Protein AF-A0A926P3M0-F1 (afdb_monomer)

Sequence (83 aa):
MTLTLETTFGRRLRRRSIAVRILQAIANALHRAHRRRVTEKALCKLSDRELDDIGVTRTSTGYILAPWHPDRDSSDWRYRERK

Solvent-accessible surface area (backbone atoms only — not comparable to full-atom values): 5483 Å² total; per-residue (Å²): 142,79,87,76,80,77,79,77,71,72,90,73,77,76,88,73,50,67,66,60,54,50,52,50,51,50,51,51,49,50,50,52,52,49,50,48,52,51,50,50,55,53,57,68,72,46,52,74,64,62,32,46,76,74,39,32,38,84,53,100,86,48,76,44,76,44,82,88,56,95,83,65,57,94,82,69,81,70,84,69,82,80,120

Mean predicted aligned error: 14.79 Å

Secondary structure (DSSP, 8-state):
-----------------HHHHHHHHHHHHHHHHHHHHHHHHHHHHS-HHHHHHTTEEEETTEEEEPP--TT--TT--TT----

Organism: NCBI:txid187304

Structure (mmCIF, N/CA/C/O backbone):
data_AF-A0A926P3M0-F1
#
_entry.id   AF-A0A926P3M0-F1
#
loop_
_atom_site.group_PDB
_atom_site.id
_atom_site.type_symbol
_atom_site.label_atom_id
_atom_site.label_alt_id
_atom_site.label_comp_id
_atom_site.label_asym_id
_atom_site.label_entity_id
_atom_site.label_seq_id
_atom_site.pdbx_PDB_ins_code
_atom_site.Cartn_x
_atom_site.Cartn_y
_atom_site.Cartn_z
_atom_site.occupancy
_atom_site.B_iso_or_equiv
_atom_site.auth_seq_id
_atom_site.auth_comp_id
_atom_site.auth_asym_id
_atom_site.auth_atom_id
_atom_site.pdbx_PDB_model_num
ATOM 1 N N . MET A 1 1 ? 27.018 -15.854 -62.584 1.00 35.72 1 MET A N 1
ATOM 2 C CA . MET A 1 1 ? 25.822 -15.646 -61.741 1.00 35.72 1 MET A CA 1
ATOM 3 C C . MET A 1 1 ? 26.201 -15.941 -60.298 1.00 35.72 1 MET A C 1
ATOM 5 O O . MET A 1 1 ? 26.274 -17.101 -59.923 1.00 35.72 1 MET A O 1
ATOM 9 N N . THR A 1 2 ? 26.540 -14.911 -59.525 1.00 46.00 2 THR A N 1
ATOM 10 C CA . THR A 1 2 ? 26.995 -15.026 -58.131 1.00 46.00 2 THR A CA 1
ATOM 11 C C . THR A 1 2 ? 26.000 -14.292 -57.250 1.00 46.00 2 THR A C 1
ATOM 13 O O . THR A 1 2 ? 25.897 -13.070 -57.307 1.00 46.00 2 THR A O 1
ATOM 16 N N . LEU A 1 3 ? 25.220 -15.052 -56.484 1.00 51.12 3 LEU A N 1
ATOM 17 C CA . LEU A 1 3 ? 24.248 -14.515 -55.540 1.00 51.12 3 LEU A CA 1
ATOM 18 C C . LEU A 1 3 ? 25.007 -14.002 -54.315 1.00 51.12 3 LEU A C 1
ATOM 20 O O . LEU A 1 3 ? 25.225 -14.724 -53.346 1.00 51.12 3 LEU A O 1
ATOM 24 N N . THR A 1 4 ? 25.459 -12.753 -54.382 1.00 54.97 4 THR A N 1
ATOM 25 C CA . THR A 1 4 ? 25.899 -12.010 -53.206 1.00 54.97 4 THR A CA 1
ATOM 26 C C . THR A 1 4 ? 24.668 -11.775 -52.343 1.00 54.97 4 THR A C 1
ATOM 28 O O . THR A 1 4 ? 23.809 -10.960 -52.680 1.00 54.97 4 THR A O 1
ATOM 31 N N . LEU A 1 5 ? 24.554 -12.536 -51.257 1.00 52.00 5 LEU A N 1
ATOM 32 C CA . LEU A 1 5 ? 23.580 -12.307 -50.198 1.00 52.00 5 LEU A CA 1
ATOM 33 C C . LEU A 1 5 ? 23.941 -10.984 -49.512 1.00 52.00 5 LEU A C 1
ATOM 35 O O . LEU A 1 5 ? 24.649 -10.944 -48.512 1.00 52.00 5 L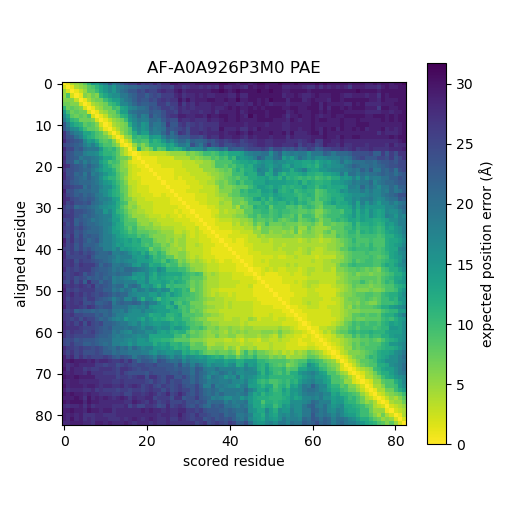EU A O 1
ATOM 39 N N . GLU A 1 6 ? 23.495 -9.892 -50.121 1.00 52.31 6 GLU A N 1
ATOM 40 C CA . GLU A 1 6 ? 23.477 -8.542 -49.576 1.00 52.31 6 GLU A CA 1
ATOM 41 C C . GLU A 1 6 ? 22.539 -8.586 -48.363 1.00 52.31 6 GLU A C 1
ATOM 43 O O . GLU A 1 6 ? 21.318 -8.479 -48.468 1.00 52.31 6 GLU A O 1
ATOM 48 N N . THR A 1 7 ? 23.099 -8.871 -47.185 1.00 57.12 7 THR A N 1
ATOM 49 C CA . THR A 1 7 ? 22.343 -8.886 -45.933 1.00 57.12 7 THR A CA 1
ATOM 50 C C . THR A 1 7 ? 22.135 -7.449 -45.457 1.00 57.12 7 THR A C 1
ATOM 52 O O . THR A 1 7 ? 22.538 -7.066 -44.359 1.00 57.12 7 THR A O 1
ATOM 55 N N . THR A 1 8 ? 21.475 -6.617 -46.254 1.00 55.47 8 THR A N 1
ATOM 56 C CA . THR A 1 8 ? 20.894 -5.362 -45.774 1.00 55.47 8 THR A CA 1
ATOM 57 C C . THR A 1 8 ? 19.578 -5.679 -45.064 1.00 55.47 8 THR A C 1
ATOM 59 O O . THR A 1 8 ? 18.489 -5.248 -45.437 1.00 55.47 8 THR A O 1
ATOM 62 N N . PHE A 1 9 ? 19.673 -6.465 -43.983 1.00 54.72 9 PHE A N 1
ATOM 63 C CA . PHE A 1 9 ? 18.559 -6.634 -43.063 1.00 54.72 9 PHE A CA 1
ATOM 64 C C . PHE A 1 9 ? 18.254 -5.281 -42.436 1.00 54.72 9 PHE A C 1
ATOM 66 O O . PHE A 1 9 ? 19.055 -4.690 -41.710 1.00 54.72 9 PHE A O 1
ATOM 73 N N . GLY A 1 10 ? 17.071 -4.796 -42.803 1.00 52.28 10 GLY A N 1
ATOM 74 C CA . GLY A 1 10 ? 16.529 -3.498 -42.473 1.00 52.28 10 GLY A CA 1
ATOM 75 C C . GLY A 1 10 ? 16.828 -3.047 -41.052 1.00 52.28 10 GLY A C 1
ATOM 76 O O . GLY A 1 10 ? 16.673 -3.789 -40.081 1.00 52.28 10 GLY A O 1
ATOM 77 N N . ARG A 1 11 ? 17.174 -1.762 -40.975 1.00 52.34 11 ARG A N 1
ATOM 78 C CA . ARG A 1 11 ? 17.172 -0.888 -39.801 1.00 52.34 11 ARG A CA 1
ATOM 79 C C . ARG A 1 11 ? 15.798 -0.921 -39.112 1.00 52.34 11 ARG A C 1
ATOM 81 O O . ARG A 1 11 ? 15.046 0.048 -39.133 1.00 52.34 11 ARG A O 1
ATOM 88 N N . ARG A 1 12 ? 15.434 -2.044 -38.495 1.00 52.09 12 ARG A N 1
ATOM 89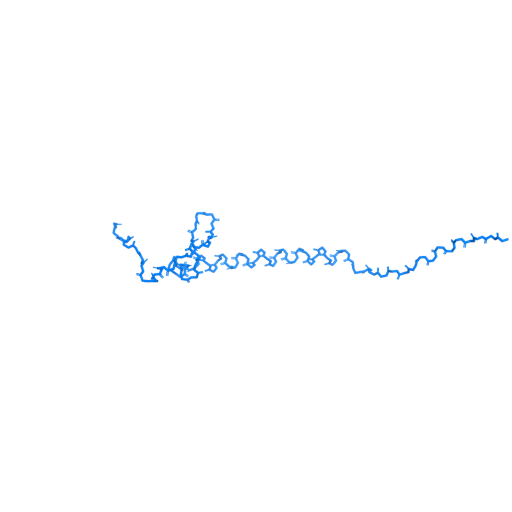 C CA . ARG A 1 12 ? 14.328 -2.120 -37.548 1.00 52.09 12 ARG A CA 1
ATOM 90 C C . ARG A 1 12 ? 14.812 -1.416 -36.290 1.00 52.09 12 ARG A C 1
ATOM 92 O O . ARG A 1 12 ? 15.644 -1.947 -35.574 1.00 52.09 12 ARG A O 1
ATOM 99 N N . LEU A 1 13 ? 14.324 -0.188 -36.121 1.00 54.16 13 LEU A N 1
ATOM 100 C CA . LEU A 1 13 ? 13.687 0.337 -34.912 1.00 54.16 13 LEU A CA 1
ATOM 101 C C . LEU A 1 13 ? 14.359 0.038 -33.552 1.00 54.16 13 LEU A C 1
ATOM 103 O O . LEU A 1 13 ? 14.766 -1.071 -33.235 1.00 54.16 13 LEU A O 1
ATOM 107 N N . ARG A 1 14 ? 14.189 0.992 -32.625 1.00 54.84 14 ARG A N 1
ATOM 108 C CA . ARG A 1 14 ? 14.053 0.711 -31.177 1.00 54.84 14 ARG A CA 1
ATOM 109 C C . ARG A 1 14 ? 15.332 0.739 -30.324 1.00 54.84 14 ARG A C 1
ATOM 111 O O . ARG A 1 14 ? 15.396 0.071 -29.300 1.00 54.84 14 ARG A O 1
ATOM 118 N N . ARG A 1 15 ? 16.256 1.672 -30.585 1.00 50.22 15 ARG A N 1
ATOM 119 C CA . ARG A 1 15 ? 17.166 2.230 -29.550 1.00 50.22 15 ARG A CA 1
ATOM 120 C C . ARG A 1 15 ? 16.422 3.114 -28.514 1.00 50.22 15 ARG A C 1
ATOM 122 O O . ARG A 1 15 ? 16.929 4.144 -28.091 1.00 50.22 15 ARG A O 1
ATOM 129 N N . ARG A 1 16 ? 15.211 2.744 -28.071 1.00 57.88 16 ARG A N 1
ATOM 130 C CA . ARG A 1 16 ? 14.647 3.298 -26.823 1.00 57.88 16 ARG A CA 1
ATOM 131 C C . ARG A 1 16 ? 15.264 2.483 -25.696 1.00 57.88 16 ARG A C 1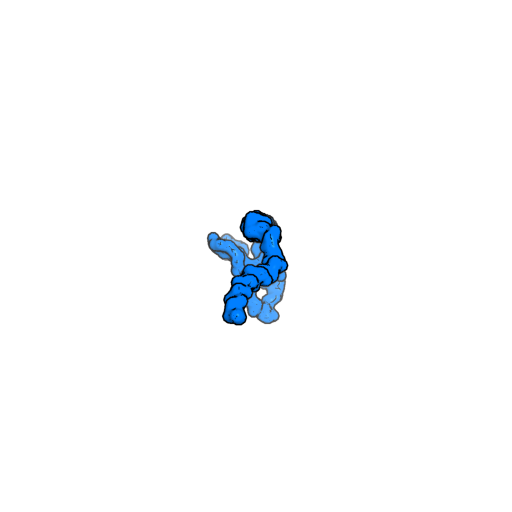
ATOM 133 O O . ARG A 1 16 ? 14.858 1.352 -25.439 1.00 57.88 16 ARG A O 1
ATOM 140 N N . SER A 1 17 ? 16.357 3.034 -25.185 1.00 64.94 17 SER A N 1
ATOM 141 C CA . SER A 1 17 ? 17.370 2.382 -24.366 1.00 64.94 17 SER A CA 1
ATOM 142 C C . SER A 1 17 ? 16.775 1.561 -23.224 1.00 64.94 17 SER A C 1
ATOM 144 O O . SER A 1 17 ? 15.902 1.996 -22.475 1.00 64.94 17 SER A O 1
ATOM 146 N N . ILE A 1 18 ? 17.293 0.345 -23.079 1.00 74.94 18 ILE A N 1
ATOM 147 C CA . ILE A 1 18 ? 16.984 -0.584 -21.986 1.00 74.94 18 ILE A CA 1
ATOM 148 C C . ILE A 1 18 ? 17.112 0.114 -20.620 1.00 74.94 18 ILE A C 1
ATOM 150 O O . ILE A 1 18 ? 16.273 -0.093 -19.749 1.00 74.94 18 ILE A O 1
ATOM 154 N N . ALA A 1 19 ? 18.082 1.021 -20.479 1.00 73.69 19 ALA A N 1
ATOM 155 C CA . ALA A 1 19 ? 18.279 1.851 -19.294 1.00 73.69 19 ALA A CA 1
ATOM 156 C C . ALA A 1 19 ? 17.032 2.660 -18.891 1.00 73.69 19 ALA A C 1
ATOM 158 O O . ALA A 1 19 ? 16.655 2.651 -17.723 1.00 73.69 19 ALA A O 1
ATOM 159 N N . VAL A 1 20 ? 16.337 3.293 -19.846 1.00 79.19 20 VAL A N 1
ATOM 160 C CA . VAL A 1 20 ? 15.107 4.055 -19.557 1.00 79.19 20 VAL A CA 1
ATOM 161 C C . VAL A 1 20 ? 14.004 3.128 -19.044 1.00 79.19 20 VAL A C 1
ATOM 163 O O . VAL A 1 20 ? 13.278 3.484 -18.121 1.00 79.19 20 VAL A O 1
ATOM 166 N N . ARG A 1 21 ? 13.910 1.902 -19.573 1.00 79.50 21 ARG A N 1
ATOM 167 C CA . ARG A 1 21 ? 12.929 0.911 -19.100 1.00 79.50 21 ARG A CA 1
ATOM 168 C C . ARG A 1 21 ? 13.240 0.421 -17.687 1.00 79.50 21 ARG A C 1
ATOM 170 O O . ARG A 1 21 ? 12.311 0.258 -16.902 1.00 79.50 21 ARG A O 1
ATOM 177 N N . ILE A 1 22 ? 14.516 0.208 -17.364 1.00 79.88 22 ILE A N 1
ATOM 178 C CA . ILE A 1 22 ? 14.954 -0.194 -16.019 1.00 79.88 22 ILE A CA 1
ATOM 179 C C . ILE A 1 22 ? 14.662 0.925 -15.017 1.00 79.88 22 ILE A C 1
ATOM 181 O O . ILE A 1 22 ? 14.017 0.678 -14.001 1.00 79.88 22 ILE A O 1
ATOM 185 N N . LEU A 1 23 ? 15.051 2.164 -15.334 1.00 80.25 23 LEU A N 1
ATOM 186 C CA . LEU A 1 23 ? 14.774 3.328 -14.491 1.00 80.25 23 LEU A CA 1
ATOM 187 C C . LEU A 1 23 ? 13.268 3.481 -14.242 1.00 80.25 23 LEU A C 1
ATOM 189 O O . LEU A 1 23 ? 12.836 3.675 -13.109 1.00 80.25 23 LEU A O 1
ATOM 193 N N . GLN A 1 24 ? 12.458 3.330 -15.290 1.00 80.62 24 GLN A N 1
ATOM 194 C CA . GLN A 1 24 ? 11.010 3.436 -15.175 1.00 80.62 24 GLN A CA 1
ATOM 195 C C . GLN A 1 24 ? 10.399 2.285 -14.366 1.00 80.62 24 GLN A C 1
ATOM 197 O O . GLN A 1 24 ? 9.456 2.508 -13.610 1.00 80.62 24 GLN A O 1
ATOM 202 N N . ALA A 1 25 ? 10.945 1.070 -14.457 1.00 79.19 25 ALA A N 1
ATOM 203 C CA . ALA A 1 25 ? 10.528 -0.047 -13.614 1.00 79.19 25 ALA A CA 1
ATOM 204 C C . ALA A 1 25 ? 10.826 0.218 -12.129 1.00 79.19 25 ALA A C 1
ATOM 206 O O . ALA A 1 25 ? 9.953 0.007 -11.287 1.00 79.19 25 ALA A O 1
ATOM 207 N N . ILE A 1 26 ? 12.012 0.752 -11.817 1.00 80.31 26 ILE A N 1
ATOM 208 C CA . ILE A 1 26 ? 12.411 1.116 -10.450 1.00 80.31 26 ILE A CA 1
ATOM 209 C C . ILE A 1 26 ? 11.537 2.254 -9.918 1.00 80.31 26 ILE A C 1
ATOM 211 O O . ILE A 1 26 ? 10.985 2.141 -8.826 1.00 80.31 26 ILE A O 1
ATOM 215 N N . ALA A 1 27 ? 11.342 3.319 -10.700 1.00 78.88 27 ALA A N 1
ATOM 216 C CA . ALA A 1 27 ? 10.480 4.437 -10.325 1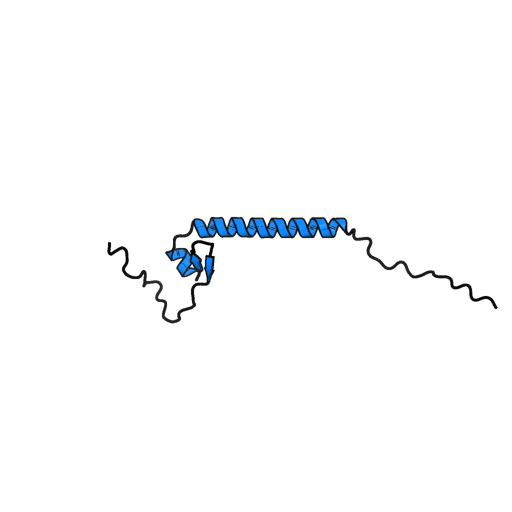.00 78.88 27 ALA A CA 1
ATOM 217 C C . ALA A 1 27 ? 9.039 3.973 -10.062 1.00 78.88 27 ALA A C 1
ATOM 219 O O . ALA A 1 27 ? 8.440 4.342 -9.054 1.00 78.88 27 ALA A O 1
ATOM 220 N N . ASN A 1 28 ? 8.502 3.090 -10.908 1.00 82.81 28 ASN A N 1
ATOM 221 C CA . ASN A 1 28 ? 7.178 2.506 -10.705 1.00 82.81 28 ASN A CA 1
ATOM 222 C C . ASN A 1 28 ? 7.111 1.640 -9.440 1.00 82.81 28 ASN A C 1
ATOM 224 O O . ASN A 1 28 ? 6.105 1.679 -8.730 1.00 82.81 28 ASN A O 1
ATOM 228 N N . ALA A 1 29 ? 8.156 0.867 -9.138 1.00 75.50 29 ALA A N 1
ATOM 229 C CA . ALA A 1 29 ? 8.227 0.056 -7.926 1.00 75.50 29 ALA A CA 1
ATOM 230 C C . ALA A 1 29 ? 8.290 0.930 -6.664 1.00 75.50 29 ALA A C 1
ATOM 232 O O . ALA A 1 29 ? 7.523 0.709 -5.726 1.00 75.50 29 ALA A O 1
ATOM 233 N N . LEU A 1 30 ? 9.130 1.968 -6.673 1.00 75.00 30 LEU A N 1
ATOM 234 C CA . LEU A 1 30 ? 9.242 2.943 -5.589 1.00 75.00 30 LEU A CA 1
ATOM 235 C C . LEU A 1 30 ? 7.935 3.701 -5.382 1.00 75.00 30 LEU A C 1
ATOM 237 O O . LEU A 1 30 ? 7.469 3.816 -4.253 1.00 75.00 30 LEU A O 1
ATOM 241 N N . HIS A 1 31 ? 7.297 4.155 -6.459 1.00 84.38 31 HIS A N 1
ATOM 242 C CA . HIS A 1 31 ? 6.015 4.842 -6.379 1.00 84.38 31 HIS A CA 1
ATOM 243 C C . HIS A 1 31 ? 4.928 3.924 -5.805 1.00 84.38 31 HIS A C 1
ATOM 245 O O . HIS A 1 31 ? 4.174 4.330 -4.925 1.00 84.38 31 HIS A O 1
ATOM 251 N N . ARG A 1 32 ? 4.881 2.649 -6.216 1.00 80.19 32 ARG A N 1
ATOM 252 C CA . ARG A 1 32 ? 3.973 1.649 -5.625 1.00 80.19 32 ARG A CA 1
ATOM 253 C C . ARG A 1 32 ? 4.259 1.421 -4.142 1.00 80.19 32 ARG A C 1
ATOM 255 O O . ARG A 1 32 ? 3.316 1.378 -3.357 1.00 80.19 32 ARG A O 1
ATOM 262 N N . ALA A 1 33 ? 5.525 1.303 -3.749 1.00 72.56 33 ALA A N 1
ATOM 263 C CA . ALA A 1 33 ? 5.915 1.126 -2.352 1.00 72.56 33 ALA A CA 1
ATOM 264 C C . ALA A 1 33 ? 5.569 2.358 -1.505 1.00 72.56 33 ALA A C 1
ATOM 266 O O . ALA A 1 33 ? 5.039 2.225 -0.404 1.00 72.56 33 ALA A O 1
ATOM 267 N N . HIS A 1 34 ? 5.804 3.558 -2.035 1.0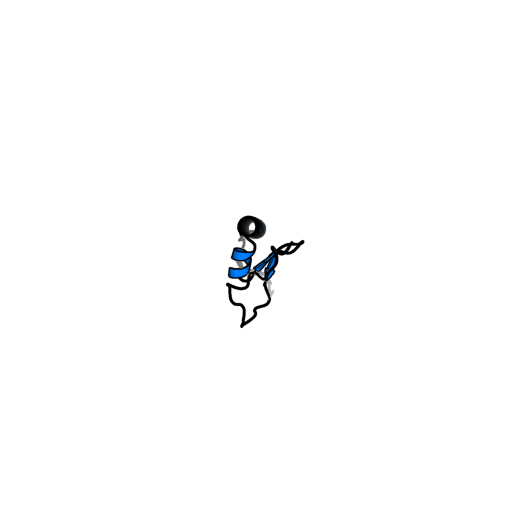0 78.19 34 HIS A N 1
ATOM 268 C CA . HIS A 1 34 ? 5.453 4.803 -1.369 1.00 78.19 34 HIS A CA 1
ATOM 269 C C . HIS A 1 34 ? 3.939 4.931 -1.203 1.00 78.19 34 HIS A C 1
ATOM 271 O O . HIS A 1 34 ? 3.475 5.179 -0.096 1.00 78.19 34 HIS A O 1
ATOM 277 N N . ARG A 1 35 ? 3.157 4.662 -2.258 1.00 82.06 35 ARG A N 1
ATOM 278 C CA . ARG A 1 35 ? 1.691 4.649 -2.166 1.00 82.06 35 ARG A CA 1
ATOM 279 C C . ARG A 1 35 ? 1.200 3.646 -1.128 1.00 82.06 35 ARG A C 1
ATOM 281 O O . ARG A 1 35 ? 0.360 4.016 -0.324 1.00 82.06 35 ARG A O 1
ATOM 288 N N . ARG A 1 36 ? 1.770 2.436 -1.076 1.00 81.12 36 ARG A N 1
ATOM 289 C CA . ARG A 1 36 ? 1.444 1.448 -0.032 1.00 81.12 36 ARG A CA 1
ATOM 290 C C . ARG A 1 36 ? 1.704 1.993 1.369 1.00 81.12 36 ARG A C 1
ATOM 292 O O . ARG A 1 36 ? 0.810 1.923 2.196 1.00 81.12 36 ARG A O 1
ATOM 299 N N . ARG A 1 37 ? 2.871 2.600 1.611 1.00 82.50 37 ARG A N 1
ATOM 300 C CA . ARG A 1 37 ? 3.208 3.202 2.914 1.00 82.50 37 ARG A CA 1
ATOM 301 C C . ARG A 1 37 ? 2.312 4.385 3.272 1.00 82.50 37 ARG A C 1
ATOM 303 O O . ARG A 1 37 ? 1.992 4.575 4.438 1.00 82.50 37 ARG A O 1
ATOM 310 N N . VAL A 1 38 ? 1.929 5.206 2.296 1.00 84.81 38 VAL A N 1
ATOM 311 C CA . VAL A 1 38 ? 1.009 6.332 2.514 1.00 84.81 38 VAL A CA 1
ATOM 312 C C . VAL A 1 38 ? -0.388 5.817 2.844 1.00 84.81 38 VAL A C 1
ATOM 314 O O . VAL A 1 38 ? -0.977 6.282 3.814 1.00 84.81 38 VAL A O 1
ATOM 317 N N . THR A 1 39 ? -0.888 4.829 2.099 1.00 82.75 39 THR A N 1
ATOM 318 C CA . THR A 1 39 ? -2.162 4.164 2.388 1.00 82.75 39 THR A CA 1
ATOM 319 C C . THR A 1 39 ? -2.131 3.505 3.761 1.00 82.75 39 THR A C 1
ATOM 321 O O . THR A 1 39 ? -3.036 3.726 4.547 1.00 82.75 39 THR A O 1
ATOM 324 N N . GLU A 1 40 ? -1.069 2.781 4.103 1.00 84.19 40 GLU A N 1
ATOM 325 C CA . GLU A 1 40 ? -0.895 2.163 5.420 1.00 84.19 40 GLU A CA 1
ATOM 326 C C . GLU A 1 40 ? -0.889 3.204 6.544 1.00 84.19 40 GLU A C 1
ATOM 328 O O . GLU A 1 40 ? -1.604 3.050 7.528 1.00 84.19 40 GLU A O 1
ATOM 333 N N . LYS A 1 41 ? -0.158 4.314 6.379 1.00 85.75 41 LYS A N 1
ATOM 334 C CA . LYS A 1 41 ? -0.180 5.429 7.338 1.00 85.75 41 LYS A CA 1
ATOM 335 C C . LYS A 1 41 ? -1.558 6.074 7.457 1.00 85.75 41 LYS A C 1
ATOM 337 O O . LYS A 1 41 ? -1.915 6.501 8.549 1.00 85.75 41 LYS A O 1
ATOM 342 N N . ALA A 1 42 ? -2.301 6.185 6.359 1.00 83.12 42 ALA A N 1
ATOM 343 C CA . ALA A 1 42 ? -3.662 6.705 6.377 1.00 83.12 42 ALA A CA 1
ATOM 344 C C . ALA A 1 42 ? -4.603 5.745 7.123 1.00 83.12 42 ALA A C 1
ATOM 346 O O . ALA A 1 42 ? -5.295 6.180 8.033 1.00 83.12 42 ALA A O 1
ATOM 347 N N . LEU A 1 43 ? -4.546 4.442 6.828 1.00 84.88 43 LEU A N 1
ATOM 348 C CA . LEU A 1 43 ? -5.334 3.404 7.503 1.00 84.88 43 LEU A CA 1
ATOM 349 C C . LEU A 1 43 ? -4.973 3.254 8.991 1.00 84.88 43 LEU A C 1
ATOM 351 O O . LEU A 1 43 ? -5.845 2.984 9.811 1.00 84.88 43 LEU A O 1
ATOM 355 N N . CYS A 1 44 ? -3.710 3.472 9.372 1.00 86.50 44 CYS A N 1
ATOM 356 C CA . CYS A 1 44 ? -3.294 3.464 10.779 1.00 86.50 44 CYS A CA 1
ATOM 357 C C . CYS A 1 44 ? -3.901 4.618 11.585 1.00 86.50 44 CYS A C 1
ATOM 359 O O . CYS A 1 44 ? -4.055 4.490 12.796 1.00 86.50 44 CYS A O 1
ATOM 361 N N . LYS A 1 45 ? -4.209 5.748 10.938 1.00 88.69 45 LYS A N 1
ATOM 362 C CA . LYS A 1 45 ? -4.838 6.901 11.597 1.00 88.69 45 LYS A CA 1
ATOM 363 C C . LYS A 1 45 ? -6.344 6.738 11.774 1.00 88.69 45 LYS A C 1
ATOM 365 O O . LYS A 1 45 ? -6.911 7.458 12.585 1.00 88.69 45 LYS A O 1
ATOM 370 N N . LEU A 1 46 ? -6.964 5.833 11.020 1.00 85.81 46 LEU A N 1
ATOM 371 C CA . LEU A 1 46 ? -8.382 5.532 11.145 1.00 85.81 46 LEU A CA 1
ATOM 372 C C . LEU A 1 46 ? -8.630 4.669 12.383 1.00 85.81 46 LEU A C 1
ATOM 374 O O . LEU A 1 46 ? -7.837 3.777 12.718 1.00 85.81 46 LEU A O 1
ATOM 378 N N . SER A 1 47 ? -9.738 4.958 13.053 1.00 82.62 47 SER A N 1
ATOM 379 C CA . SER A 1 47 ? -10.301 4.113 14.101 1.00 82.62 47 SER A CA 1
ATOM 380 C C . SER A 1 47 ? -10.821 2.797 13.517 1.00 82.62 47 SER A C 1
ATOM 382 O O . SER A 1 47 ? -11.109 2.704 12.323 1.00 82.62 47 SER A O 1
ATOM 384 N N . ASP A 1 48 ? -10.978 1.772 14.356 1.00 82.94 48 ASP A N 1
ATOM 385 C CA . ASP A 1 48 ? -11.488 0.472 13.899 1.00 82.94 48 ASP A CA 1
ATOM 386 C C . ASP A 1 48 ? -12.897 0.587 13.293 1.00 82.94 48 ASP A C 1
ATOM 388 O O . ASP A 1 48 ? -13.214 -0.149 12.367 1.00 82.94 48 ASP A O 1
ATOM 392 N N . ARG A 1 49 ? -13.699 1.570 13.732 1.00 76.38 49 ARG A N 1
ATOM 393 C CA . ARG A 1 49 ? -15.005 1.905 13.142 1.00 76.38 49 ARG A CA 1
ATOM 394 C C . ARG A 1 49 ? -14.881 2.424 11.713 1.00 76.38 49 ARG A C 1
ATOM 396 O O . ARG A 1 49 ? -15.557 1.935 10.821 1.00 76.38 49 ARG A O 1
ATOM 403 N N . GLU A 1 50 ? -14.011 3.405 11.495 1.00 80.38 50 GLU A N 1
ATOM 404 C CA . GLU A 1 50 ? -13.809 3.993 10.166 1.00 80.38 50 GLU A CA 1
ATOM 405 C C . GLU A 1 50 ? -13.178 2.992 9.192 1.00 80.38 50 GLU A C 1
ATOM 407 O O . GLU A 1 50 ? -13.437 3.048 7.992 1.00 80.38 50 GLU A O 1
ATOM 412 N N . LEU A 1 51 ? -12.351 2.070 9.700 1.00 85.44 51 LEU A N 1
ATOM 413 C CA . LEU A 1 51 ? -11.865 0.928 8.930 1.00 85.44 51 LEU A CA 1
ATOM 414 C C . LEU A 1 51 ? -13.009 -0.035 8.580 1.00 85.44 51 LEU A C 1
ATOM 416 O O . LEU A 1 51 ? -13.082 -0.502 7.442 1.00 85.44 51 LEU A O 1
ATOM 420 N N . ASP A 1 52 ? -13.922 -0.288 9.515 1.00 80.19 52 ASP A N 1
ATOM 421 C CA . ASP A 1 52 ? -15.069 -1.165 9.284 1.00 80.19 52 ASP A CA 1
ATOM 422 C C . ASP A 1 52 ? -16.044 -0.607 8.242 1.00 80.19 52 ASP A C 1
ATOM 424 O O . ASP A 1 52 ? -16.499 -1.350 7.370 1.00 80.19 52 ASP A O 1
ATOM 428 N N . ASP A 1 53 ? -16.281 0.706 8.272 1.00 79.94 53 ASP A N 1
ATOM 429 C CA . ASP A 1 53 ? -17.137 1.422 7.318 1.00 79.94 53 ASP A CA 1
ATOM 430 C C . ASP A 1 53 ? -16.620 1.301 5.873 1.00 79.94 53 ASP A C 1
ATOM 432 O O . ASP A 1 53 ? -17.402 1.190 4.927 1.00 79.94 53 ASP A O 1
ATOM 436 N N . ILE A 1 54 ? -15.296 1.264 5.679 1.00 81.06 54 ILE A N 1
ATOM 437 C CA . ILE A 1 54 ? -14.680 1.015 4.363 1.00 81.06 54 ILE A CA 1
ATOM 438 C C . ILE A 1 54 ? -14.533 -0.483 4.043 1.00 81.06 54 ILE A C 1
ATOM 440 O O . ILE A 1 54 ? -13.946 -0.843 3.019 1.00 81.06 54 ILE A O 1
ATOM 444 N N . GLY A 1 55 ? -15.056 -1.363 4.902 1.00 80.44 55 GLY A N 1
ATOM 445 C CA . GLY A 1 55 ? -15.027 -2.812 4.728 1.00 80.44 55 GLY A CA 1
ATOM 446 C C . GLY A 1 55 ? -13.643 -3.422 4.931 1.00 80.44 55 GLY A C 1
ATOM 447 O O . GLY A 1 55 ? -13.307 -4.418 4.288 1.00 80.44 55 GLY A O 1
ATOM 448 N N . VAL A 1 56 ? -12.815 -2.832 5.792 1.00 84.56 56 VAL A N 1
ATOM 449 C CA . VAL A 1 56 ? -11.447 -3.280 6.064 1.00 84.56 56 VAL A CA 1
ATOM 450 C C . VAL A 1 56 ? -11.289 -3.585 7.551 1.00 84.56 56 VAL A C 1
ATOM 452 O O . VAL A 1 56 ? -11.668 -2.801 8.407 1.00 84.56 56 VAL A O 1
ATOM 455 N N . THR A 1 57 ? -10.660 -4.709 7.884 1.00 84.12 57 THR A N 1
ATOM 456 C CA . THR A 1 57 ? -10.352 -5.071 9.273 1.00 84.12 57 THR A CA 1
ATOM 457 C C . THR A 1 57 ? -8.844 -5.056 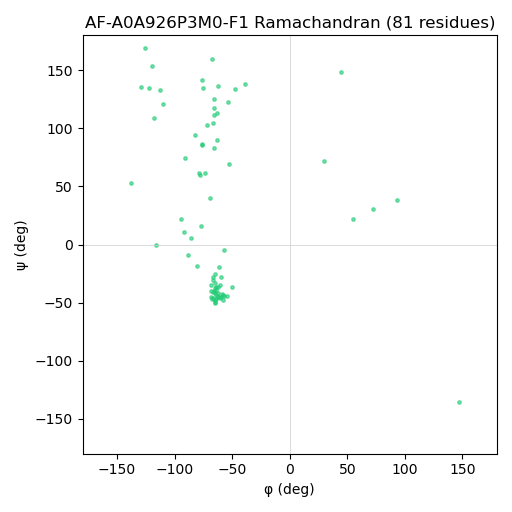9.501 1.00 84.12 57 THR A C 1
ATOM 45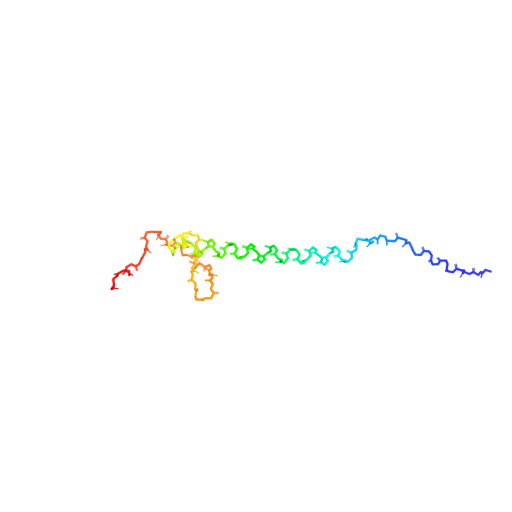9 O O . THR A 1 57 ? -8.071 -5.603 8.704 1.00 84.12 57 THR A O 1
ATOM 462 N N . ARG A 1 58 ? -8.410 -4.426 10.601 1.00 85.81 58 ARG A N 1
ATOM 463 C CA . ARG A 1 58 ? -7.008 -4.430 11.035 1.00 85.81 58 ARG A CA 1
ATOM 464 C C . ARG A 1 58 ? -6.656 -5.787 11.649 1.00 85.81 58 ARG A C 1
ATOM 466 O O . ARG A 1 58 ? -7.394 -6.335 12.458 1.00 85.81 58 ARG A O 1
ATOM 473 N N . THR A 1 59 ? -5.504 -6.322 11.266 1.00 85.19 59 THR A N 1
ATOM 474 C CA . THR A 1 59 ? -4.957 -7.599 11.747 1.00 85.19 59 THR A CA 1
ATOM 475 C C . THR A 1 59 ? -3.545 -7.392 12.285 1.00 85.19 59 THR A C 1
ATOM 477 O O . THR A 1 59 ? -2.933 -6.349 12.057 1.00 85.19 59 THR A O 1
ATOM 480 N N . SER A 1 60 ? -2.985 -8.399 12.958 1.00 80.50 60 SER A N 1
ATOM 481 C CA . SER A 1 60 ? -1.613 -8.345 13.487 1.00 80.50 60 SER A CA 1
ATOM 482 C C . SER A 1 60 ? -0.536 -8.165 12.409 1.00 80.50 60 SER A C 1
ATOM 484 O O . SER A 1 60 ? 0.578 -7.759 12.723 1.00 80.50 60 SER A O 1
ATOM 486 N N . THR A 1 61 ? -0.849 -8.470 11.147 1.00 81.56 61 THR A N 1
ATOM 487 C CA . THR A 1 61 ? 0.106 -8.457 10.025 1.00 81.56 61 THR A CA 1
ATOM 488 C C . THR A 1 61 ? -0.225 -7.417 8.952 1.00 81.56 61 THR A C 1
ATOM 490 O O . THR A 1 61 ? 0.502 -7.310 7.966 1.00 81.56 61 THR A O 1
ATOM 493 N N . GLY A 1 62 ? -1.306 -6.648 9.117 1.00 85.38 62 GLY A N 1
ATOM 494 C CA . GLY A 1 62 ? -1.750 -5.659 8.136 1.00 85.38 62 GLY A CA 1
ATOM 495 C C . GLY A 1 62 ? -3.267 -5.511 8.101 1.00 85.38 62 GLY A C 1
ATOM 496 O O . GLY A 1 62 ? -3.920 -5.457 9.140 1.00 85.38 6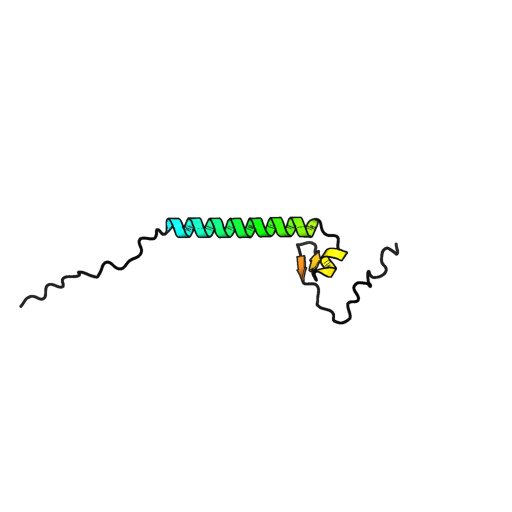2 GLY A O 1
ATOM 497 N N . TYR A 1 63 ? -3.836 -5.464 6.900 1.00 84.56 63 TYR A N 1
ATOM 498 C CA . TYR A 1 63 ? -5.256 -5.200 6.675 1.00 84.56 63 TYR A CA 1
ATOM 499 C C . TYR A 1 63 ? -5.856 -6.266 5.765 1.00 84.56 63 TYR A C 1
ATOM 501 O O . TYR A 1 63 ? -5.256 -6.617 4.746 1.00 84.56 63 TYR A O 1
ATOM 509 N N . ILE A 1 64 ? -7.040 -6.756 6.119 1.00 84.62 64 ILE A N 1
ATOM 510 C CA . ILE A 1 64 ? -7.813 -7.696 5.303 1.00 84.62 64 ILE A CA 1
ATOM 511 C C . ILE A 1 64 ? -9.160 -7.076 4.948 1.00 84.62 64 ILE A C 1
ATOM 513 O O . ILE A 1 64 ? -9.669 -6.230 5.681 1.00 84.62 64 ILE A O 1
ATOM 517 N N . LEU A 1 65 ? -9.740 -7.497 3.826 1.00 83.25 65 LEU A N 1
ATOM 518 C CA . LEU A 1 65 ? -11.127 -7.162 3.517 1.00 83.25 65 LEU A CA 1
ATOM 519 C C . LEU A 1 65 ? -12.019 -7.841 4.553 1.00 83.25 65 LEU A C 1
ATOM 521 O O . LEU A 1 65 ? -11.921 -9.053 4.759 1.00 83.25 65 LEU A O 1
ATOM 525 N N . ALA A 1 66 ? -12.860 -7.053 5.210 1.00 76.31 66 ALA A N 1
ATOM 526 C CA . ALA A 1 66 ? -13.873 -7.590 6.091 1.00 76.31 66 ALA A CA 1
ATOM 527 C C . ALA A 1 66 ? -14.823 -8.467 5.254 1.00 76.31 66 ALA A C 1
ATOM 529 O O . ALA A 1 66 ? -15.199 -8.063 4.147 1.00 76.31 66 ALA A O 1
ATOM 530 N N . PRO A 1 67 ? -15.218 -9.658 5.738 1.00 69.25 67 PRO A N 1
ATOM 531 C CA . PRO A 1 67 ? -16.236 -10.461 5.077 1.00 69.25 67 PRO A CA 1
ATOM 532 C C . PRO A 1 67 ? -17.490 -9.611 4.866 1.00 69.25 67 PRO A C 1
ATOM 534 O O . PRO A 1 67 ? -18.027 -9.045 5.818 1.00 69.25 67 PRO A O 1
ATOM 537 N N . TRP A 1 68 ? -17.931 -9.485 3.616 1.00 61.19 68 TRP A N 1
ATOM 538 C CA . TRP A 1 68 ? -19.146 -8.749 3.292 1.00 61.19 68 TRP A CA 1
ATOM 539 C C . TRP A 1 68 ? -20.339 -9.491 3.904 1.00 61.19 68 TRP A C 1
ATOM 541 O O . TRP A 1 68 ? -20.644 -10.610 3.493 1.00 61.19 68 TRP A O 1
ATOM 551 N N . HIS A 1 69 ? -20.970 -8.897 4.918 1.00 59.72 69 HIS A N 1
ATOM 552 C CA . HIS A 1 69 ? -22.152 -9.450 5.570 1.00 59.72 69 HIS A CA 1
ATOM 553 C C . HIS A 1 69 ? -23.362 -8.576 5.202 1.00 59.72 69 HIS A C 1
ATOM 555 O O . HIS A 1 69 ? -23.329 -7.378 5.484 1.00 59.72 69 HIS A O 1
ATOM 561 N N . PRO A 1 70 ? -24.412 -9.126 4.566 1.00 61.28 70 PRO A N 1
ATOM 562 C CA . PRO A 1 70 ? -25.563 -8.343 4.104 1.00 61.28 70 PRO A CA 1
ATOM 563 C C . PRO A 1 70 ? -26.371 -7.716 5.253 1.00 61.28 70 PRO A C 1
ATOM 565 O O . PRO A 1 70 ? -26.962 -6.660 5.064 1.00 61.28 70 PRO A O 1
ATOM 568 N N . ASP A 1 71 ? -26.322 -8.304 6.453 1.00 61.78 71 ASP A N 1
ATOM 569 C CA . ASP A 1 71 ? -27.004 -7.792 7.658 1.00 61.78 71 ASP A CA 1
ATOM 570 C C . ASP A 1 71 ? -26.115 -6.899 8.544 1.00 61.78 71 ASP A C 1
ATOM 572 O O . ASP A 1 71 ? -26.331 -6.783 9.752 1.00 61.78 71 ASP A O 1
ATOM 576 N N . ARG A 1 72 ? -25.051 -6.316 7.981 1.00 58.84 72 ARG A N 1
ATOM 577 C CA . ARG A 1 72 ? -24.134 -5.444 8.721 1.00 58.84 72 ARG A CA 1
ATOM 578 C C . ARG A 1 72 ? -24.776 -4.075 8.924 1.00 58.84 72 ARG A C 1
ATOM 580 O O . ARG A 1 72 ? -24.567 -3.154 8.142 1.00 58.84 72 ARG A O 1
ATOM 587 N N . ASP A 1 73 ? -25.564 -3.947 9.981 1.00 61.97 73 ASP A N 1
ATOM 588 C CA . ASP A 1 73 ? -25.919 -2.636 10.504 1.00 61.97 73 ASP A CA 1
ATOM 589 C C . ASP A 1 73 ? -24.639 -1.977 11.045 1.00 61.97 73 ASP A C 1
ATOM 591 O O . ASP A 1 73 ? -24.018 -2.472 11.987 1.00 61.97 73 ASP A O 1
ATOM 595 N N . SER A 1 74 ? -24.239 -0.850 10.454 1.00 56.31 74 SER A N 1
ATOM 596 C CA . SER A 1 74 ? -23.148 0.0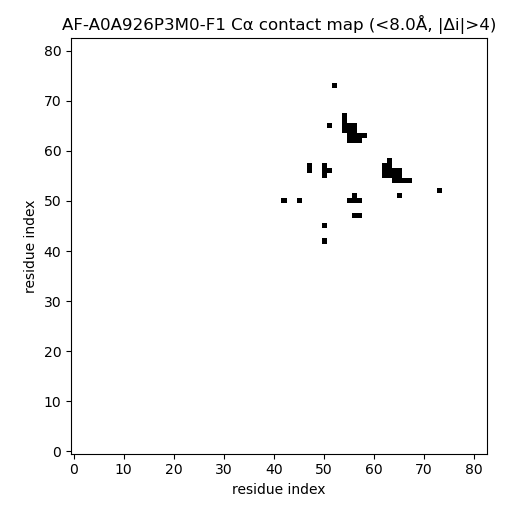26 10.918 1.00 56.31 74 SER A CA 1
ATOM 597 C C . SER A 1 74 ? -23.336 0.544 12.361 1.00 56.31 74 SER A C 1
ATOM 599 O O . SER A 1 74 ? -22.457 1.208 12.913 1.00 56.31 74 SER A O 1
ATOM 601 N N . SER A 1 75 ? -24.475 0.232 12.986 1.00 56.53 75 SER A N 1
ATOM 602 C CA . SER A 1 75 ? -24.798 0.471 14.395 1.00 56.53 75 SER A CA 1
ATOM 603 C C . SER A 1 75 ? -24.366 -0.664 15.347 1.00 56.53 75 SER A C 1
ATOM 605 O O . SER A 1 75 ? -24.427 -0.469 16.562 1.00 56.53 75 SER A O 1
ATOM 607 N N . ASP A 1 76 ? -23.920 -1.832 14.856 1.00 62.66 76 ASP A N 1
ATOM 608 C CA . ASP A 1 76 ? -23.539 -2.999 15.680 1.00 62.66 76 ASP A CA 1
ATOM 609 C C . ASP A 1 76 ? -22.041 -3.000 16.069 1.00 62.66 76 ASP A C 1
ATOM 611 O O . ASP A 1 76 ? -21.230 -3.779 15.577 1.00 62.66 76 ASP A O 1
ATOM 615 N N . TRP A 1 77 ? -21.655 -2.138 17.013 1.00 57.41 77 TRP A N 1
ATOM 616 C CA . TRP A 1 77 ? -20.314 -2.065 17.636 1.00 57.41 77 TRP A CA 1
ATOM 617 C C . TRP A 1 77 ? -20.058 -3.170 18.695 1.00 57.41 77 TRP A C 1
ATOM 619 O O . TRP A 1 77 ? -19.146 -3.062 19.516 1.00 57.41 77 TRP A O 1
ATOM 629 N N . ARG A 1 78 ? -20.890 -4.227 18.705 1.00 57.34 78 ARG A N 1
ATOM 630 C CA . ARG A 1 78 ? -20.838 -5.455 19.529 1.00 57.34 78 ARG A CA 1
ATOM 631 C C . ARG A 1 78 ? -20.208 -5.316 20.923 1.00 57.34 78 ARG A C 1
ATOM 633 O O . ARG A 1 78 ? -19.173 -5.902 21.226 1.00 57.34 78 ARG A O 1
ATOM 640 N N . TYR A 1 79 ? -20.938 -4.654 21.822 1.00 51.50 79 TYR A N 1
ATOM 641 C CA . TYR A 1 79 ? -21.099 -5.043 23.237 1.00 51.50 79 TYR A CA 1
ATOM 642 C C . TYR A 1 79 ? -19.846 -5.258 24.113 1.00 51.50 79 TYR A C 1
ATOM 644 O O . TYR A 1 79 ? -19.941 -5.918 25.153 1.00 51.50 79 TYR A O 1
ATOM 652 N N . ARG A 1 80 ? -18.684 -4.694 23.767 1.00 46.38 80 ARG A N 1
ATOM 653 C CA . ARG A 1 80 ? -17.423 -4.985 24.469 1.00 46.38 80 ARG A CA 1
ATOM 654 C C . ARG A 1 80 ? -16.550 -3.755 24.727 1.00 46.38 80 ARG A C 1
ATOM 656 O O . ARG A 1 80 ? -15.352 -3.773 24.501 1.00 46.38 80 ARG A O 1
ATOM 663 N N . GLU A 1 81 ? -17.156 -2.746 25.335 1.00 44.38 81 GLU A N 1
ATOM 664 C CA . GLU A 1 81 ? -16.554 -2.137 26.532 1.00 44.38 81 GLU A CA 1
ATOM 665 C C . GLU A 1 81 ? -17.086 -2.814 27.819 1.00 44.38 81 GLU A C 1
ATOM 667 O O . GLU A 1 81 ? -16.839 -2.357 28.927 1.00 44.38 81 GLU A O 1
ATOM 672 N N . ARG A 1 82 ? -17.808 -3.949 27.720 1.00 50.28 82 ARG A N 1
ATOM 673 C CA . ARG A 1 82 ? -18.156 -4.800 28.876 1.00 50.28 82 ARG A CA 1
ATOM 674 C C . ARG A 1 82 ? -16.944 -5.601 29.396 1.00 50.28 82 ARG A C 1
ATOM 676 O O . ARG A 1 82 ? -16.964 -6.832 29.352 1.00 50.28 82 ARG A O 1
ATOM 683 N N . LYS A 1 83 ? -15.895 -4.911 29.844 1.00 39.81 83 LYS A N 1
ATOM 684 C CA . LYS A 1 83 ? -15.093 -5.176 31.057 1.00 39.81 83 LYS A CA 1
ATOM 685 C C . LYS A 1 83 ? -13.888 -4.252 31.116 1.00 39.81 83 LYS A C 1
ATOM 687 O O . LYS A 1 83 ? -13.136 -4.234 30.120 1.00 39.81 83 LYS A O 1
#

Radius of gyration: 27.76 Å; Cα contacts (8 Å, |Δi|>4): 25; chains: 1; bounding box: 54×22×93 Å

InterPro domains:
  IPR009506 YjiS-like domain [PF06568] (27-58)

Foldseek 3Di:
DDPPPPPPPDPDDDPPPPVVVVVVVVVVVVVVVVVVVVVQVVVVPDDQLRCVVVQWGADPVGIDRHPDDPPDDSPCPPDPVPD

pLDDT: mean 70.45, std 14.21, range [35.72, 88.69]